Protein AF-A0A9P8Q2W7-F1 (afdb_monomer_lite)

Organism: Wickerhamomyces pijperi (NCBI:txid599730)

Sequence (87 aa):
NMGHGERISGVDELGVADDFIDSKQRPVVAVNLKEYTIFPVYQTPSSFKLSSPSQELSFQAISDPEKNDWLYQLNFAKKHWFWSKSA

Radius of gyration: 15.99 Å; chains: 1; bounding box: 38×39×32 Å

Structure (mmCIF, N/CA/C/O backbone):
data_AF-A0A9P8Q2W7-F1
#
_entry.id   AF-A0A9P8Q2W7-F1
#
loop_
_atom_site.group_PDB
_atom_site.id
_atom_site.type_symbol
_atom_site.label_atom_id
_atom_site.label_alt_id
_atom_site.label_comp_id
_atom_site.label_asym_id
_atom_site.label_entity_id
_atom_site.label_seq_id
_atom_site.pdbx_PDB_ins_code
_atom_site.Cartn_x
_atom_site.Cartn_y
_atom_site.Cartn_z
_atom_site.occupancy
_atom_site.B_iso_or_equiv
_atom_site.auth_seq_id
_atom_site.auth_comp_id
_atom_site.auth_asym_id
_atom_site.auth_atom_id
_atom_site.pdbx_PDB_model_num
ATOM 1 N N . ASN A 1 1 ? 9.176 -31.199 20.075 1.00 42.59 1 ASN A N 1
ATOM 2 C CA . ASN A 1 1 ? 10.189 -30.236 19.605 1.00 42.59 1 ASN A CA 1
ATOM 3 C C . ASN A 1 1 ? 10.188 -30.295 18.081 1.00 42.59 1 ASN A C 1
ATOM 5 O O . ASN A 1 1 ? 10.818 -31.183 17.528 1.00 42.59 1 ASN A O 1
ATOM 9 N N . MET A 1 2 ? 9.363 -29.489 17.410 1.00 43.69 2 MET A N 1
ATOM 10 C CA . MET A 1 2 ? 9.279 -29.463 15.942 1.00 43.69 2 MET A CA 1
ATOM 11 C C . MET A 1 2 ? 9.299 -28.004 15.507 1.00 43.69 2 MET A C 1
ATOM 13 O O . MET A 1 2 ? 8.366 -27.257 15.792 1.00 43.69 2 MET A O 1
ATOM 17 N N . GLY A 1 3 ? 10.409 -27.598 14.893 1.00 45.97 3 GLY A N 1
ATOM 18 C CA . GLY A 1 3 ? 10.528 -26.300 14.253 1.00 45.97 3 GLY A CA 1
ATOM 19 C C . GLY A 1 3 ? 9.628 -26.280 13.027 1.00 45.97 3 GLY A C 1
ATOM 20 O O . GLY A 1 3 ? 9.807 -27.084 12.114 1.00 45.97 3 GLY A O 1
ATOM 21 N N . HIS A 1 4 ? 8.653 -25.376 13.019 1.00 48.78 4 HIS A N 1
ATOM 22 C CA . HIS A 1 4 ? 7.965 -24.982 11.799 1.00 48.78 4 HIS A CA 1
ATOM 23 C C . HIS A 1 4 ? 8.980 -24.220 10.943 1.00 48.78 4 HIS A C 1
ATOM 25 O O . HIS A 1 4 ? 9.160 -23.018 11.105 1.00 48.78 4 HIS A O 1
ATOM 31 N N . GLY A 1 5 ? 9.723 -24.952 10.113 1.00 53.44 5 GLY A N 1
ATOM 32 C CA . GLY A 1 5 ? 10.582 -24.358 9.100 1.00 53.44 5 GLY A CA 1
ATOM 33 C C . GLY A 1 5 ? 9.706 -23.746 8.019 1.00 53.44 5 GLY A C 1
ATOM 34 O O . GLY A 1 5 ? 8.869 -24.436 7.437 1.00 53.44 5 GLY A O 1
ATOM 35 N N . GLU A 1 6 ? 9.880 -22.454 7.779 1.00 55.97 6 GLU A N 1
ATOM 36 C CA . GLU A 1 6 ? 9.296 -21.759 6.638 1.00 55.97 6 GLU A CA 1
ATOM 37 C C . GLU A 1 6 ? 9.729 -22.501 5.359 1.00 55.97 6 GLU A C 1
ATOM 39 O O . GLU A 1 6 ? 10.922 -22.649 5.086 1.00 55.97 6 GLU A O 1
ATOM 44 N N . ARG A 1 7 ? 8.768 -23.056 4.607 1.00 73.31 7 ARG A N 1
ATOM 45 C CA . ARG A 1 7 ? 9.044 -23.750 3.343 1.00 73.31 7 ARG A CA 1
ATOM 46 C C . ARG A 1 7 ? 9.081 -22.718 2.220 1.00 73.31 7 ARG A C 1
ATOM 48 O O . ARG A 1 7 ? 8.102 -22.012 2.000 1.00 73.31 7 ARG A O 1
ATOM 55 N N . ILE A 1 8 ? 10.194 -22.668 1.495 1.00 70.38 8 ILE A N 1
ATOM 56 C CA . ILE A 1 8 ? 10.323 -21.877 0.269 1.00 70.38 8 ILE A CA 1
ATOM 57 C C . ILE A 1 8 ? 9.706 -22.695 -0.868 1.00 70.38 8 ILE A C 1
ATOM 59 O O . ILE A 1 8 ? 10.243 -23.745 -1.224 1.00 70.38 8 ILE A O 1
ATOM 63 N N . SER A 1 9 ? 8.580 -22.234 -1.408 1.00 66.50 9 SER A N 1
ATOM 64 C CA . SER A 1 9 ? 7.956 -22.823 -2.597 1.00 66.50 9 SER A CA 1
ATOM 65 C C . SER A 1 9 ? 8.470 -22.131 -3.858 1.00 66.50 9 SER A C 1
ATOM 67 O O . SER A 1 9 ? 8.587 -20.904 -3.897 1.00 66.50 9 SER A O 1
ATOM 69 N N . GLY A 1 10 ? 8.792 -22.917 -4.886 1.00 71.56 10 GLY A N 1
ATOM 70 C CA . GLY A 1 10 ? 9.147 -22.397 -6.209 1.00 71.56 10 GLY A CA 1
ATOM 71 C C . GLY A 1 10 ? 7.926 -21.847 -6.951 1.00 71.56 10 GLY A C 1
ATOM 72 O O . GLY A 1 10 ? 6.794 -22.196 -6.628 1.00 71.56 10 GLY A O 1
ATOM 73 N N . VAL A 1 11 ? 8.148 -21.011 -7.969 1.00 64.69 11 VAL A N 1
ATOM 74 C CA . VAL A 1 11 ? 7.063 -20.430 -8.787 1.00 64.69 11 VAL A CA 1
ATOM 75 C C . VAL A 1 11 ? 6.225 -21.521 -9.466 1.00 64.69 11 VAL A C 1
ATOM 77 O O . VAL A 1 11 ? 5.011 -21.383 -9.539 1.00 64.69 11 VAL A O 1
ATOM 80 N N . ASP A 1 12 ? 6.843 -22.639 -9.855 1.00 72.88 12 ASP A N 1
ATOM 81 C CA . ASP A 1 12 ? 6.153 -23.797 -10.445 1.00 72.88 12 ASP A CA 1
ATOM 82 C C . ASP A 1 12 ? 5.299 -24.592 -9.437 1.00 72.88 12 ASP A C 1
ATOM 84 O O . ASP A 1 12 ? 4.483 -25.422 -9.830 1.00 72.88 12 ASP A O 1
ATOM 88 N N . GLU A 1 13 ? 5.486 -24.363 -8.131 1.00 71.50 13 GLU A N 1
ATOM 89 C CA . GLU A 1 13 ? 4.664 -24.962 -7.070 1.00 71.50 13 GLU A CA 1
ATOM 90 C C . GLU A 1 13 ? 3.455 -24.084 -6.706 1.00 71.50 13 GLU A C 1
ATOM 92 O O . GLU A 1 13 ? 2.568 -24.526 -5.970 1.00 71.50 13 GLU A O 1
ATOM 97 N N . LEU A 1 14 ? 3.410 -22.840 -7.195 1.00 64.62 14 LEU A N 1
ATOM 98 C CA . LEU A 1 14 ? 2.259 -21.961 -7.034 1.00 64.62 14 LEU A CA 1
ATOM 99 C C . LEU A 1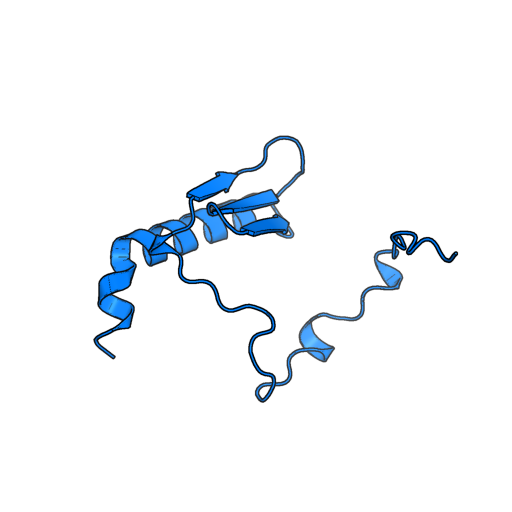 14 ? 1.240 -22.320 -8.119 1.00 64.62 14 LEU A C 1
ATOM 101 O O . LEU A 1 14 ? 1.498 -22.155 -9.308 1.00 64.62 14 LEU A O 1
ATOM 105 N N . GLY A 1 15 ? 0.080 -22.842 -7.715 1.00 68.50 15 GLY A N 1
ATOM 106 C CA . GLY A 1 15 ? -1.011 -23.091 -8.657 1.00 68.50 15 GLY A CA 1
ATOM 107 C C . GLY A 1 15 ? -1.503 -21.793 -9.311 1.00 68.50 15 GLY A C 1
ATOM 108 O O . GLY A 1 15 ? -1.242 -20.692 -8.819 1.00 68.50 15 GLY A O 1
ATOM 109 N N . VAL A 1 16 ? -2.227 -21.916 -10.424 1.00 72.00 16 VAL A N 1
ATOM 110 C CA . VAL A 1 16 ? -2.798 -20.759 -11.124 1.00 72.00 16 VAL A CA 1
ATOM 111 C C . VAL A 1 16 ? -3.795 -20.070 -10.194 1.00 72.00 16 VAL A C 1
ATOM 113 O O . VAL A 1 16 ? -4.697 -20.715 -9.671 1.00 72.00 16 VAL A O 1
ATOM 116 N N . ALA A 1 17 ? -3.628 -18.765 -9.964 1.00 65.31 17 ALA A N 1
ATOM 117 C CA . ALA A 1 17 ? -4.433 -18.017 -8.993 1.00 65.31 17 ALA A CA 1
ATOM 118 C C . ALA A 1 17 ? -5.947 -18.144 -9.245 1.00 65.31 17 ALA A C 1
ATOM 120 O O . ALA A 1 17 ? -6.717 -18.254 -8.291 1.00 65.31 17 ALA A O 1
ATOM 121 N N . ASP A 1 18 ? -6.349 -18.201 -10.517 1.00 69.00 18 ASP A N 1
ATOM 122 C CA . ASP A 1 18 ? -7.745 -18.341 -10.943 1.00 69.00 18 ASP A CA 1
ATOM 123 C C . ASP A 1 18 ? -8.386 -19.659 -10.481 1.00 69.00 18 ASP A C 1
ATOM 125 O O . ASP A 1 18 ? -9.586 -19.687 -10.205 1.00 69.00 18 ASP A O 1
ATOM 129 N N . ASP A 1 19 ? -7.597 -20.724 -10.298 1.00 69.69 19 ASP A N 1
ATOM 130 C CA . ASP A 1 19 ? -8.092 -22.025 -9.825 1.00 69.69 19 ASP A CA 1
ATOM 131 C C . ASP A 1 19 ? -8.534 -21.983 -8.351 1.00 69.69 19 ASP A C 1
ATOM 133 O O . ASP A 1 19 ? -9.244 -22.875 -7.880 1.00 69.69 19 ASP A O 1
ATOM 137 N N . PHE A 1 20 ? -8.139 -20.943 -7.610 1.00 63.66 20 PHE A N 1
ATOM 138 C CA . PHE A 1 20 ? -8.460 -20.770 -6.193 1.00 63.66 20 PHE A CA 1
ATOM 139 C C . PHE A 1 20 ? -9.563 -19.736 -5.937 1.00 63.66 20 PHE A C 1
ATOM 141 O O . PHE A 1 20 ? -9.940 -19.530 -4.781 1.00 63.66 20 PHE A O 1
ATOM 148 N N . ILE A 1 21 ? -10.114 -19.096 -6.975 1.00 66.44 21 ILE A N 1
ATOM 149 C CA . ILE A 1 21 ? -11.185 -18.104 -6.817 1.00 66.44 21 ILE A CA 1
ATOM 150 C C . ILE A 1 21 ? -12.540 -18.823 -6.718 1.00 66.44 21 ILE A C 1
ATOM 152 O O . ILE A 1 21 ? -13.312 -18.898 -7.673 1.00 66.44 21 ILE A O 1
ATOM 156 N N . ASP A 1 22 ? -12.871 -19.342 -5.533 1.00 67.44 22 ASP A N 1
ATOM 157 C CA . ASP A 1 22 ? -14.247 -19.744 -5.222 1.00 67.44 22 ASP A CA 1
ATOM 158 C C . ASP A 1 22 ? -15.051 -18.515 -4.774 1.00 67.44 22 ASP A C 1
ATOM 160 O O . ASP A 1 22 ? -14.838 -17.957 -3.699 1.00 67.44 22 ASP A O 1
ATOM 164 N N . SER A 1 23 ? -16.034 -18.116 -5.583 1.00 63.78 23 SER A N 1
ATOM 165 C CA . SER A 1 23 ? -16.972 -17.021 -5.279 1.00 63.78 23 SER A CA 1
ATOM 166 C C . SER A 1 23 ? -17.729 -17.157 -3.942 1.00 63.78 23 SER A C 1
ATOM 168 O O . SER A 1 23 ? -18.307 -16.179 -3.468 1.00 63.78 23 SER A O 1
ATOM 170 N N . LYS A 1 24 ? -17.746 -18.347 -3.321 1.00 70.81 24 LYS A N 1
ATOM 171 C CA . LYS A 1 24 ? -18.357 -18.600 -2.006 1.00 70.81 24 LYS A CA 1
ATOM 172 C C . LYS A 1 24 ? -17.359 -18.584 -0.848 1.00 70.81 24 LYS A C 1
ATOM 174 O O . LYS A 1 24 ? -17.783 -18.702 0.307 1.00 70.81 24 LYS A O 1
ATOM 179 N N . GLN A 1 25 ? -16.059 -18.454 -1.111 1.00 70.75 25 GLN A N 1
ATOM 180 C CA .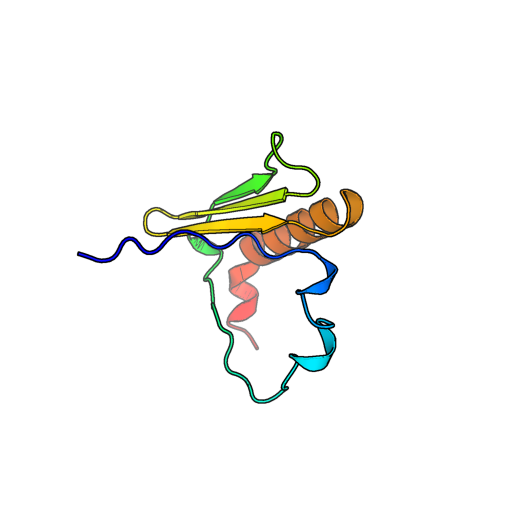 GLN A 1 25 ? -15.069 -18.402 -0.044 1.00 70.75 25 GLN A CA 1
ATOM 181 C C . GLN A 1 25 ? -15.168 -17.096 0.737 1.00 70.75 25 GLN A C 1
ATOM 183 O O . GLN A 1 25 ? -15.275 -15.996 0.193 1.00 70.75 25 GLN A O 1
ATOM 188 N N . ARG A 1 26 ? -15.125 -17.231 2.064 1.00 72.62 26 ARG A N 1
ATOM 189 C CA . ARG A 1 26 ? -15.019 -16.076 2.953 1.00 72.62 26 ARG A CA 1
ATOM 190 C C . ARG A 1 26 ? -13.659 -15.410 2.732 1.00 72.62 26 ARG A C 1
ATOM 192 O O . ARG A 1 26 ? -12.673 -16.134 2.593 1.00 72.62 26 ARG A O 1
ATOM 199 N N . PRO A 1 27 ? -13.583 -14.067 2.768 1.00 78.00 27 PRO A N 1
ATOM 200 C CA . PRO A 1 27 ? -12.307 -13.372 2.735 1.00 78.00 27 PRO A CA 1
ATOM 201 C C . PRO A 1 27 ? -11.371 -13.941 3.798 1.00 78.00 27 PRO A C 1
ATOM 203 O O . PRO A 1 27 ? -11.734 -14.011 4.973 1.00 78.00 27 PRO A O 1
ATOM 206 N N . VAL A 1 28 ? -10.171 -14.339 3.376 1.00 80.12 28 VAL A N 1
ATOM 207 C CA . VAL A 1 28 ? -9.142 -14.875 4.279 1.00 80.12 28 VAL A CA 1
ATOM 208 C C . VAL A 1 28 ? -8.750 -13.820 5.314 1.00 80.12 28 VAL A C 1
ATOM 210 O O . VAL A 1 28 ? -8.535 -14.133 6.481 1.00 80.12 28 VAL A O 1
ATOM 213 N N . VA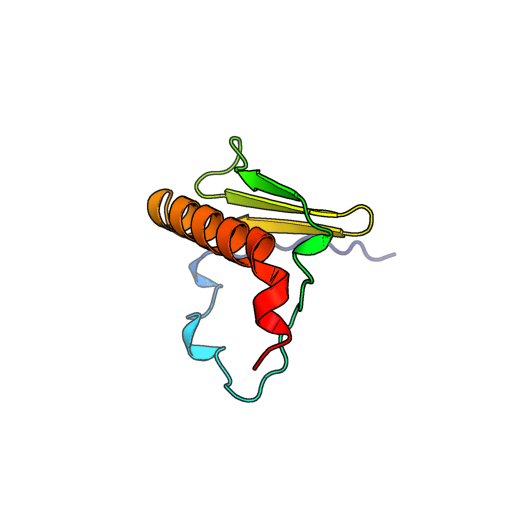L A 1 29 ? -8.715 -12.552 4.895 1.00 81.38 29 VAL A N 1
ATOM 214 C CA . VAL A 1 29 ? -8.459 -11.402 5.759 1.00 81.38 29 VAL A CA 1
ATOM 215 C C . VAL A 1 29 ? -9.370 -10.252 5.337 1.00 81.38 29 VAL A C 1
ATOM 217 O O . VAL A 1 29 ? -9.435 -9.903 4.161 1.00 81.38 29 VAL A O 1
ATOM 220 N N . ALA A 1 30 ? -10.052 -9.641 6.305 1.00 85.06 30 ALA A N 1
ATOM 221 C CA . ALA A 1 30 ? -10.774 -8.388 6.124 1.00 85.06 30 ALA A CA 1
ATOM 222 C C . ALA A 1 30 ? -10.128 -7.314 7.007 1.00 85.06 30 ALA A C 1
ATOM 224 O O . ALA A 1 30 ? -10.013 -7.494 8.219 1.00 85.06 30 ALA A O 1
ATOM 225 N N . VAL A 1 31 ? -9.703 -6.201 6.405 1.00 85.88 31 VAL A N 1
ATOM 226 C CA . VAL A 1 31 ? -9.021 -5.106 7.110 1.00 85.88 31 VAL A CA 1
ATOM 227 C C . VAL A 1 31 ? -9.823 -3.814 7.069 1.00 85.88 31 VAL A C 1
ATOM 229 O O . VAL A 1 31 ? -10.278 -3.371 6.017 1.00 85.88 31 VAL A O 1
ATOM 232 N N . ASN A 1 32 ? -9.944 -3.158 8.224 1.00 88.25 32 ASN A N 1
ATOM 233 C CA . ASN A 1 32 ? -10.456 -1.796 8.305 1.00 88.25 32 ASN A CA 1
ATOM 234 C C . ASN A 1 32 ? -9.308 -0.798 8.112 1.00 88.25 32 ASN A C 1
ATOM 236 O O . ASN A 1 32 ? -8.573 -0.496 9.051 1.00 88.25 32 ASN A O 1
ATOM 240 N N . LEU A 1 33 ? -9.184 -0.243 6.904 1.00 90.44 33 LEU A N 1
ATOM 241 C CA . LEU A 1 33 ? -8.080 0.647 6.522 1.00 90.44 33 LEU A CA 1
ATOM 242 C C . LEU A 1 33 ? -7.953 1.923 7.374 1.00 90.44 33 LEU A C 1
ATOM 244 O O . LEU A 1 33 ? -6.905 2.569 7.339 1.00 90.44 33 LEU A O 1
ATOM 248 N N . LYS A 1 34 ? -8.977 2.297 8.157 1.00 88.81 34 LYS A N 1
ATOM 249 C CA . LYS A 1 34 ? -8.936 3.476 9.038 1.00 88.81 34 LYS A CA 1
ATOM 250 C C . LYS A 1 34 ? -7.764 3.427 10.026 1.00 88.81 34 LYS A C 1
ATOM 252 O O . LYS A 1 34 ? -7.172 4.464 10.312 1.00 88.81 34 LYS A O 1
ATOM 257 N N . GLU A 1 35 ? -7.425 2.238 10.515 1.00 88.50 35 GLU A N 1
ATOM 258 C CA . GLU A 1 35 ? -6.412 2.024 11.560 1.00 88.50 35 GLU A CA 1
ATOM 259 C C . GLU A 1 35 ? -5.027 1.669 11.001 1.00 88.50 35 GLU A C 1
ATOM 261 O O . GLU A 1 35 ? -4.072 1.514 11.758 1.00 88.50 35 GLU A O 1
ATOM 266 N N . TYR A 1 36 ? -4.902 1.564 9.675 1.00 93.69 36 TYR A N 1
ATOM 267 C CA . TYR A 1 36 ? -3.679 1.121 9.012 1.00 93.69 36 TYR A CA 1
ATOM 268 C C . TYR A 1 36 ? -2.930 2.268 8.352 1.00 93.69 36 TYR A C 1
ATOM 270 O O . TYR A 1 36 ? -3.507 3.071 7.622 1.00 93.69 36 TYR A O 1
ATOM 278 N N . THR A 1 37 ? -1.617 2.311 8.524 1.00 94.69 37 THR A N 1
ATOM 279 C CA . THR A 1 37 ? -0.698 3.109 7.709 1.00 94.69 37 THR A CA 1
ATOM 280 C C . THR A 1 37 ? -0.280 2.295 6.490 1.00 94.69 37 THR A C 1
ATOM 282 O O . THR A 1 37 ? 0.123 1.144 6.631 1.00 94.69 37 THR A O 1
ATOM 285 N N . ILE A 1 38 ? -0.390 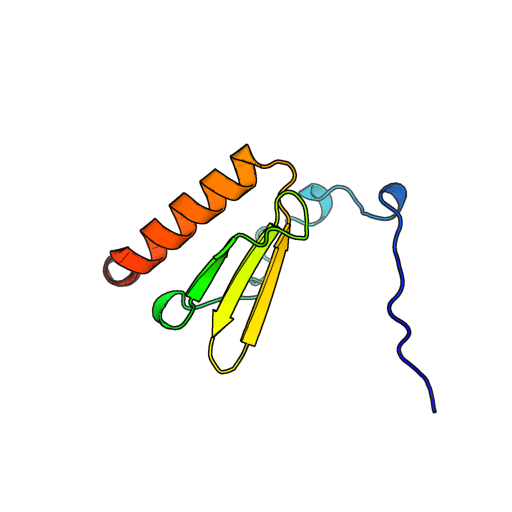2.885 5.298 1.00 96.12 38 ILE A N 1
ATOM 286 C CA . ILE A 1 38 ? -0.070 2.240 4.018 1.00 96.12 38 ILE A CA 1
ATOM 287 C C . ILE A 1 38 ? 1.209 2.877 3.483 1.00 96.12 38 ILE A C 1
ATOM 289 O O . ILE A 1 38 ? 1.265 4.103 3.369 1.00 96.12 38 ILE A O 1
ATOM 293 N N . PHE A 1 39 ? 2.221 2.077 3.154 1.00 94.25 39 PHE A N 1
ATOM 294 C CA . PHE A 1 39 ? 3.487 2.601 2.639 1.00 94.25 39 PHE A CA 1
ATOM 295 C C . PHE A 1 39 ? 4.182 1.639 1.666 1.00 94.25 39 PHE A C 1
ATOM 297 O O . PHE A 1 39 ? 4.087 0.419 1.827 1.00 94.25 39 PHE A O 1
ATOM 304 N N . PRO A 1 40 ? 4.892 2.169 0.653 1.00 95.12 40 PRO A N 1
ATOM 305 C CA . PRO A 1 40 ? 5.742 1.359 -0.211 1.00 95.12 40 PRO A CA 1
ATOM 306 C C . PRO A 1 40 ? 6.937 0.795 0.567 1.00 95.12 40 PRO A C 1
ATOM 308 O O . PRO A 1 40 ? 7.476 1.446 1.464 1.00 95.12 40 PRO A O 1
ATOM 311 N N . VAL A 1 41 ? 7.386 -0.398 0.180 1.00 93.00 41 VAL A N 1
ATOM 312 C CA . VAL A 1 41 ? 8.638 -0.992 0.659 1.00 93.00 41 VAL A CA 1
ATOM 313 C C . VAL A 1 41 ? 9.678 -0.866 -0.446 1.00 93.00 41 VAL A C 1
ATOM 315 O O . VAL A 1 41 ? 9.447 -1.298 -1.568 1.00 93.00 41 VAL A O 1
ATOM 318 N N . TYR A 1 42 ? 10.830 -0.274 -0.132 1.00 84.62 42 TYR A N 1
ATOM 319 C CA . TYR A 1 42 ? 11.876 0.001 -1.127 1.00 84.62 42 TYR A CA 1
ATOM 320 C C . TYR A 1 42 ? 12.922 -1.111 -1.255 1.00 84.62 42 TYR A C 1
ATOM 322 O O . TYR A 1 42 ? 13.653 -1.151 -2.237 1.00 84.62 42 TYR A O 1
ATOM 330 N N . GLN A 1 43 ? 13.010 -2.006 -0.268 1.00 87.94 43 GLN A N 1
ATOM 331 C CA . GLN A 1 43 ? 13.976 -3.112 -0.275 1.00 87.94 43 GLN A CA 1
ATOM 332 C C . GLN A 1 43 ? 13.485 -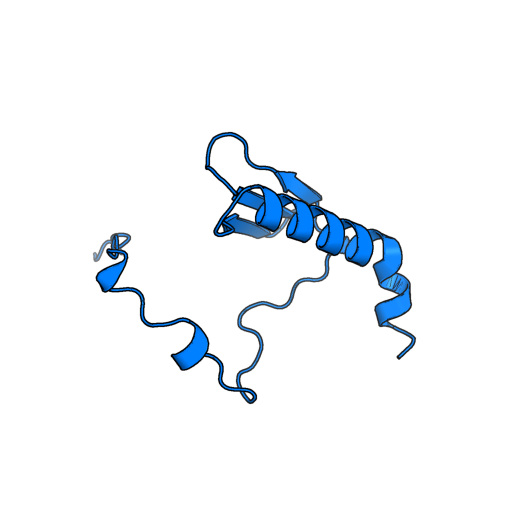4.325 -1.076 1.00 87.94 43 GLN A C 1
ATOM 334 O O . GLN A 1 43 ? 14.298 -5.146 -1.491 1.00 87.94 43 GLN A O 1
ATOM 339 N N . THR A 1 44 ? 12.173 -4.433 -1.306 1.00 89.06 44 THR A N 1
ATOM 340 C CA . THR A 1 44 ? 11.554 -5.543 -2.035 1.00 89.06 44 THR A CA 1
ATOM 341 C C . THR A 1 44 ? 10.828 -4.995 -3.267 1.00 89.06 44 THR A C 1
ATOM 343 O O . THR A 1 44 ? 10.003 -4.088 -3.117 1.00 89.06 44 THR A O 1
ATOM 346 N N . PRO A 1 45 ? 11.127 -5.494 -4.483 1.00 93.12 45 PRO A N 1
ATOM 347 C CA . PRO A 1 45 ? 10.503 -5.009 -5.712 1.00 93.12 45 PRO A CA 1
ATOM 348 C C . PRO A 1 45 ? 8.983 -5.142 -5.676 1.00 93.12 45 PRO A C 1
ATOM 350 O O . PRO A 1 45 ? 8.466 -6.164 -5.223 1.00 93.12 45 PRO A O 1
ATOM 353 N N . SER A 1 46 ? 8.276 -4.136 -6.193 1.00 95.06 46 SER A N 1
ATOM 354 C CA . SER A 1 46 ? 6.812 -4.151 -6.310 1.00 95.06 46 SER A CA 1
ATOM 355 C C . SER A 1 46 ? 6.058 -4.367 -4.983 1.00 95.06 46 SER A C 1
ATOM 357 O O . SER A 1 46 ? 4.901 -4.783 -4.996 1.00 95.06 46 SER A O 1
ATOM 359 N N . SER A 1 47 ? 6.671 -4.078 -3.827 1.00 96.94 47 SER A N 1
ATOM 360 C CA . SER A 1 47 ? 6.079 -4.372 -2.514 1.00 96.94 47 SER A CA 1
ATOM 361 C C . SER A 1 47 ? 5.559 -3.153 -1.756 1.00 96.94 47 SER A C 1
ATOM 363 O O . SER A 1 47 ? 6.064 -2.033 -1.869 1.00 96.94 47 SER A O 1
ATOM 365 N N . PHE A 1 48 ? 4.556 -3.392 -0.917 1.00 97.19 48 PHE A N 1
ATOM 366 C CA . PHE A 1 48 ? 3.985 -2.413 0.003 1.00 97.19 48 PHE A CA 1
ATOM 367 C C . PHE A 1 48 ? 3.507 -3.084 1.295 1.00 97.19 48 PHE A C 1
ATOM 369 O O . PHE A 1 48 ? 3.351 -4.304 1.363 1.00 97.19 48 PHE A O 1
ATOM 376 N N . LYS A 1 49 ? 3.294 -2.279 2.339 1.00 96.31 49 LYS A N 1
ATOM 377 C CA . LYS A 1 49 ? 2.859 -2.741 3.659 1.00 96.31 49 LYS A CA 1
ATOM 378 C C . LYS A 1 49 ? 1.666 -1.963 4.182 1.00 96.31 49 LYS A C 1
ATOM 380 O O . LYS A 1 49 ? 1.510 -0.769 3.915 1.00 96.31 49 LYS A O 1
ATOM 385 N N . LEU A 1 50 ? 0.862 -2.664 4.973 1.00 96.25 50 LEU A N 1
ATOM 386 C CA . LEU A 1 50 ? -0.195 -2.124 5.813 1.00 96.25 50 LEU A CA 1
ATOM 387 C C . LEU A 1 50 ? 0.214 -2.391 7.264 1.00 96.25 50 LEU A C 1
ATOM 389 O O . LEU A 1 50 ? 0.332 -3.545 7.663 1.00 96.25 50 LEU A O 1
ATOM 393 N N . SER A 1 51 ? 0.417 -1.338 8.053 1.00 95.44 51 SER A N 1
ATOM 394 C CA . SER A 1 51 ? 0.804 -1.449 9.465 1.00 95.44 51 SER A CA 1
ATOM 395 C C . SER A 1 51 ? -0.231 -0.797 10.377 1.00 95.44 51 SER A C 1
ATOM 397 O O . SER A 1 51 ? -0.583 0.368 10.189 1.00 95.44 51 SER A O 1
ATOM 399 N N . SER A 1 52 ? -0.712 -1.547 11.361 1.00 93.38 52 SER A N 1
ATOM 400 C CA . SER A 1 52 ? -1.493 -1.070 12.501 1.00 93.38 52 SER A CA 1
ATOM 401 C C . SER A 1 52 ? -0.764 -1.447 13.802 1.00 93.38 52 SER A C 1
ATOM 403 O O . SER A 1 52 ? 0.187 -2.231 13.768 1.00 93.38 52 SER A O 1
ATOM 405 N N . PRO A 1 53 ? -1.186 -0.940 14.974 1.00 92.12 53 PRO A N 1
ATOM 406 C CA . PRO A 1 53 ? -0.572 -1.324 16.247 1.00 92.12 53 PRO A CA 1
ATOM 407 C C . PRO A 1 53 ? -0.641 -2.827 16.565 1.00 92.12 53 PRO A C 1
ATOM 409 O O . PRO A 1 53 ? 0.149 -3.311 17.370 1.00 92.12 53 PRO A O 1
ATOM 412 N N . SER A 1 54 ? -1.594 -3.556 15.978 1.00 90.38 54 SER A N 1
ATOM 413 C CA . SER A 1 54 ? -1.843 -4.973 16.263 1.00 90.38 54 SER A CA 1
ATOM 414 C C . SER A 1 54 ? -1.411 -5.914 15.141 1.00 90.38 54 SER A C 1
ATOM 416 O O . SER A 1 54 ? -1.293 -7.115 15.381 1.00 90.38 54 SER A O 1
ATOM 418 N N . GLN A 1 55 ? -1.198 -5.407 13.924 1.00 91.69 55 GLN A N 1
ATOM 419 C CA . GLN A 1 55 ? -0.962 -6.248 12.757 1.00 91.69 55 GLN A CA 1
ATOM 420 C C . GLN A 1 55 ? -0.122 -5.534 11.696 1.00 91.69 55 GLN A C 1
ATOM 422 O O . GLN A 1 55 ? -0.360 -4.377 11.350 1.00 91.69 55 GLN A O 1
ATOM 427 N N . GLU A 1 56 ? 0.821 -6.274 11.117 1.00 93.25 56 GLU A N 1
ATOM 428 C CA . GLU A 1 56 ? 1.552 -5.876 9.918 1.00 93.25 56 GLU A CA 1
ATOM 429 C C . GLU A 1 56 ? 1.254 -6.867 8.792 1.00 93.25 56 GLU A C 1
ATOM 431 O O . GLU A 1 56 ? 1.353 -8.080 8.974 1.00 93.25 56 GLU A O 1
ATOM 436 N N . LEU A 1 57 ? 0.877 -6.346 7.626 1.00 93.81 57 LEU A N 1
ATOM 437 C CA . LEU A 1 57 ? 0.624 -7.122 6.417 1.00 93.81 57 LEU A CA 1
ATOM 438 C C . LEU A 1 57 ? 1.561 -6.645 5.311 1.00 93.81 57 LEU A C 1
ATOM 440 O O . LEU A 1 57 ? 1.668 -5.442 5.061 1.00 93.81 57 LEU A O 1
ATOM 444 N N . SER A 1 58 ? 2.218 -7.590 4.646 1.00 94.12 58 SER A N 1
ATOM 445 C CA . SER A 1 58 ? 3.122 -7.328 3.525 1.00 94.12 58 SER A CA 1
ATOM 446 C C . SER A 1 58 ? 2.538 -7.901 2.244 1.00 94.12 58 SER A C 1
ATOM 448 O O . SER A 1 58 ? 2.072 -9.038 2.232 1.00 94.12 58 SER A O 1
ATOM 450 N N . PHE A 1 59 ? 2.588 -7.116 1.174 1.00 94.81 59 PHE A N 1
ATOM 451 C CA . PHE A 1 59 ? 2.074 -7.485 -0.138 1.00 94.81 59 PHE A CA 1
ATOM 452 C C . PHE A 1 59 ? 3.135 -7.224 -1.203 1.00 94.81 59 PHE A C 1
ATOM 454 O O . PHE A 1 59 ? 3.954 -6.308 -1.078 1.00 94.81 59 PHE A O 1
ATOM 461 N N . GLN A 1 60 ? 3.099 -8.021 -2.264 1.00 95.38 60 GLN A N 1
ATOM 462 C CA . GLN A 1 60 ? 3.937 -7.855 -3.441 1.00 95.38 60 GLN A CA 1
ATOM 463 C C . GLN A 1 60 ? 3.062 -7.976 -4.686 1.00 95.38 60 GLN A C 1
ATOM 465 O O . GLN A 1 60 ? 2.366 -8.971 -4.858 1.00 95.38 60 GLN A O 1
ATOM 470 N N . ALA A 1 61 ? 3.080 -6.940 -5.519 1.00 94.56 61 ALA A N 1
ATOM 471 C CA . ALA A 1 61 ? 2.426 -6.928 -6.820 1.00 94.56 61 ALA A CA 1
ATOM 472 C C . ALA A 1 61 ? 3.346 -7.538 -7.890 1.00 94.56 61 ALA A C 1
ATOM 474 O O . ALA A 1 61 ? 4.553 -7.682 -7.673 1.00 94.56 61 ALA A O 1
ATOM 475 N N . ILE A 1 62 ? 2.809 -7.840 -9.073 1.00 94.56 62 ILE A N 1
ATOM 476 C CA . ILE A 1 62 ? 3.596 -8.438 -10.163 1.00 94.56 62 ILE A CA 1
ATOM 477 C C . ILE A 1 62 ? 4.500 -7.401 -10.849 1.00 94.56 62 ILE A C 1
ATOM 479 O O . ILE A 1 62 ? 5.441 -7.758 -11.554 1.00 94.56 62 ILE A O 1
ATOM 483 N N . SER A 1 63 ? 4.231 -6.103 -10.647 1.00 95.44 63 SER A N 1
ATOM 484 C CA . SER A 1 63 ? 4.990 -4.995 -11.233 1.00 95.44 63 SER A CA 1
ATOM 485 C C . SER A 1 63 ? 4.897 -3.701 -10.408 1.00 95.44 63 SER A C 1
ATOM 487 O O . SER A 1 63 ? 3.968 -3.507 -9.622 1.00 95.44 63 SER A O 1
ATOM 489 N N . ASP A 1 64 ? 5.844 -2.779 -10.609 1.00 94.56 64 ASP A N 1
ATOM 490 C CA . ASP A 1 64 ? 5.818 -1.459 -9.965 1.00 94.56 64 ASP A CA 1
ATOM 491 C C . ASP A 1 64 ? 4.599 -0.600 -10.351 1.00 94.56 64 ASP A C 1
ATOM 493 O O . ASP A 1 64 ? 4.046 0.052 -9.460 1.00 94.56 64 ASP A O 1
ATOM 497 N N . PRO A 1 65 ? 4.138 -0.579 -11.621 1.00 96.69 65 PRO A N 1
ATOM 498 C CA . PRO A 1 65 ? 2.885 0.080 -11.980 1.00 96.69 65 PRO A CA 1
ATOM 499 C C . PRO A 1 65 ? 1.686 -0.464 -11.201 1.00 96.69 65 PRO A C 1
ATOM 501 O O . PRO A 1 65 ? 0.904 0.320 -10.671 1.00 96.69 65 PRO A O 1
ATOM 504 N N . GLU A 1 66 ? 1.579 -1.787 -11.067 1.00 96.38 66 GLU A N 1
ATOM 505 C CA . GLU A 1 66 ? 0.488 -2.414 -10.317 1.00 96.38 66 GLU A CA 1
ATOM 506 C C . GLU A 1 66 ? 0.585 -2.101 -8.816 1.00 96.38 66 GLU A C 1
ATOM 508 O O . GLU A 1 66 ? -0.407 -1.725 -8.196 1.00 96.38 66 GLU A O 1
ATOM 513 N N . LYS A 1 67 ? 1.791 -2.147 -8.230 1.00 96.31 67 LYS A N 1
ATOM 514 C CA . LYS A 1 67 ? 2.030 -1.678 -6.853 1.00 96.31 67 LYS A CA 1
ATOM 515 C C . LYS A 1 67 ? 1.542 -0.236 -6.669 1.00 96.31 67 LYS A C 1
ATOM 517 O O . LYS A 1 67 ? 0.927 0.083 -5.653 1.00 96.31 67 LYS A O 1
ATOM 522 N N . ASN A 1 68 ? 1.837 0.649 -7.619 1.00 96.00 68 ASN A N 1
ATOM 523 C CA . ASN A 1 68 ? 1.435 2.051 -7.533 1.00 96.00 68 ASN A CA 1
ATOM 524 C C . ASN A 1 68 ? -0.086 2.225 -7.637 1.00 96.00 68 ASN A C 1
ATOM 526 O O . ASN A 1 68 ? -0.635 3.053 -6.908 1.00 96.00 68 ASN A O 1
ATOM 530 N N . ASP A 1 69 ? -0.763 1.435 -8.475 1.00 97.25 69 ASP A N 1
ATOM 531 C CA . ASP A 1 69 ? -2.227 1.420 -8.535 1.00 97.25 69 ASP A CA 1
ATOM 532 C C . ASP A 1 69 ? -2.828 0.924 -7.212 1.00 97.25 69 ASP A C 1
ATOM 534 O O . ASP A 1 69 ? -3.647 1.620 -6.614 1.00 97.25 69 ASP A O 1
ATOM 538 N N . TRP A 1 70 ? -2.322 -0.180 -6.648 1.00 96.44 70 TRP A N 1
ATOM 539 C CA . TRP A 1 70 ? -2.720 -0.647 -5.314 1.00 96.44 70 TRP A CA 1
ATOM 540 C C . TRP A 1 70 ? -2.570 0.438 -4.247 1.00 96.44 70 TRP A C 1
ATOM 542 O O . TRP A 1 70 ? -3.500 0.697 -3.480 1.00 96.44 70 TRP A O 1
ATOM 552 N N . LEU A 1 71 ? -1.421 1.115 -4.203 1.00 96.38 71 LEU A N 1
ATOM 553 C CA . LEU A 1 71 ? -1.186 2.213 -3.266 1.00 96.38 71 LEU A CA 1
ATOM 554 C C . LEU A 1 71 ? -2.180 3.360 -3.474 1.00 96.38 71 LEU A C 1
ATOM 556 O O . LEU A 1 71 ? -2.663 3.921 -2.487 1.00 96.38 71 LEU A O 1
ATOM 560 N N . TYR A 1 72 ? -2.502 3.709 -4.720 1.00 96.06 72 TYR A N 1
ATOM 561 C CA . TYR A 1 72 ? -3.497 4.731 -5.031 1.00 96.06 72 TYR A CA 1
ATOM 562 C C . TYR A 1 72 ? -4.891 4.323 -4.535 1.00 96.06 72 TYR A C 1
ATOM 564 O O . TYR A 1 72 ? -5.494 5.063 -3.752 1.00 96.06 72 TYR A O 1
ATOM 572 N N . GLN A 1 73 ? -5.362 3.129 -4.905 1.00 95.31 73 GLN A N 1
ATOM 573 C CA . GLN A 1 73 ? -6.688 2.621 -4.543 1.00 95.31 73 GLN A CA 1
ATOM 574 C C . GLN A 1 73 ? -6.851 2.480 -3.026 1.00 95.31 73 GLN A C 1
ATOM 576 O O . GLN A 1 73 ? -7.838 2.947 -2.456 1.00 95.31 73 GLN A O 1
ATOM 581 N N . LEU A 1 74 ? -5.859 1.911 -2.336 1.00 94.88 74 LEU A N 1
ATOM 582 C CA . LEU A 1 74 ? -5.898 1.737 -0.882 1.00 94.88 74 LEU A CA 1
ATOM 583 C C . LEU A 1 74 ? -5.921 3.082 -0.148 1.00 94.88 74 LEU A C 1
ATOM 585 O O . LEU A 1 74 ? -6.676 3.256 0.811 1.00 94.88 74 LEU A O 1
ATOM 589 N N . ASN A 1 75 ? -5.136 4.063 -0.601 1.00 93.94 75 ASN A N 1
ATOM 590 C CA . ASN A 1 75 ? -5.158 5.402 -0.013 1.00 93.94 75 ASN A CA 1
ATOM 591 C C . ASN A 1 75 ? -6.469 6.140 -0.306 1.00 93.94 75 ASN A C 1
ATOM 593 O O . ASN A 1 75 ? -6.975 6.852 0.566 1.00 93.94 75 ASN A O 1
ATOM 597 N N . PHE A 1 76 ? -7.032 5.969 -1.504 1.00 93.19 76 PHE A N 1
ATOM 598 C CA . PHE A 1 76 ? -8.340 6.509 -1.849 1.00 93.19 76 PHE A CA 1
ATOM 599 C C . PHE A 1 76 ? -9.430 5.912 -0.951 1.00 93.19 76 PHE A C 1
ATOM 601 O O . PHE A 1 76 ? -10.158 6.664 -0.300 1.00 93.19 76 PHE A O 1
ATOM 608 N N . ALA A 1 77 ? -9.490 4.584 -0.835 1.00 91.25 77 ALA A N 1
ATOM 609 C CA . ALA A 1 77 ? -10.445 3.875 0.010 1.00 91.25 77 ALA A CA 1
ATOM 610 C C . ALA A 1 77 ? -10.300 4.260 1.490 1.00 91.25 77 ALA A C 1
ATOM 612 O O . ALA A 1 77 ? -11.293 4.526 2.163 1.00 91.25 77 ALA A O 1
ATOM 613 N N . LYS A 1 78 ? -9.064 4.380 1.994 1.00 91.25 78 LYS A N 1
ATOM 614 C CA . LYS A 1 78 ? -8.798 4.835 3.365 1.00 91.25 78 LYS A CA 1
ATOM 615 C C . LYS A 1 78 ? -9.328 6.247 3.619 1.00 91.25 78 LYS A C 1
ATOM 617 O O . LYS A 1 78 ? -9.932 6.482 4.661 1.00 91.25 78 LYS A O 1
ATOM 622 N N . LYS A 1 79 ? -9.106 7.199 2.704 1.00 89.94 79 LYS A N 1
ATOM 623 C CA . LYS A 1 79 ? -9.592 8.588 2.852 1.00 89.94 79 LYS A CA 1
ATOM 624 C C . LYS A 1 79 ? -11.115 8.672 2.815 1.00 89.94 79 LYS A C 1
ATOM 626 O O . LYS A 1 79 ? -11.704 9.473 3.534 1.00 89.94 79 LYS A O 1
ATOM 631 N N . HIS A 1 80 ? -11.735 7.812 2.021 1.00 87.00 80 HIS A N 1
ATOM 632 C CA . HIS A 1 80 ? -13.166 7.819 1.755 1.00 87.00 80 HIS A CA 1
ATOM 633 C C . HIS A 1 80 ? -13.930 6.704 2.470 1.00 87.00 80 HIS A C 1
ATOM 635 O O . HIS A 1 80 ? -15.052 6.366 2.098 1.00 87.00 80 HIS A O 1
ATOM 641 N N . TRP A 1 81 ? -13.342 6.151 3.533 1.00 78.69 81 TRP A N 1
ATOM 642 C CA . TRP A 1 81 ? -13.898 5.022 4.278 1.00 78.69 81 TRP A CA 1
ATOM 643 C C . TRP A 1 81 ? -15.339 5.269 4.750 1.00 78.69 81 TRP A C 1
ATOM 645 O O . TRP A 1 81 ? -16.104 4.325 4.916 1.00 78.69 81 TRP A O 1
ATOM 655 N N . PHE A 1 82 ? -15.735 6.527 4.956 1.00 68.31 82 PHE A N 1
ATOM 656 C CA . PHE A 1 82 ? -17.078 6.898 5.392 1.00 68.31 82 PHE A CA 1
ATOM 657 C C . PHE A 1 82 ? -18.167 6.585 4.352 1.00 68.31 82 PHE A C 1
ATOM 659 O O . PHE A 1 82 ? -19.289 6.293 4.755 1.00 68.31 82 PHE A O 1
ATOM 666 N N . TRP A 1 83 ? -17.849 6.547 3.050 1.00 62.88 83 TRP A N 1
ATOM 667 C CA . TRP A 1 83 ? -18.797 6.107 2.016 1.00 62.88 83 TRP A CA 1
ATOM 668 C C . TRP A 1 83 ? -19.062 4.598 2.043 1.00 62.88 83 TRP A C 1
ATOM 670 O O . TRP A 1 83 ? -20.089 4.163 1.535 1.00 62.88 83 TRP A O 1
ATOM 680 N N . SER A 1 84 ? -18.214 3.797 2.703 1.00 59.50 84 SER A N 1
ATOM 681 C CA . SER A 1 84 ? -18.457 2.350 2.858 1.00 59.50 84 SER A CA 1
ATOM 682 C C . SER A 1 84 ? -19.661 2.011 3.748 1.00 59.50 84 SER A C 1
ATOM 684 O O . SER A 1 84 ? -20.112 0.873 3.748 1.00 59.50 84 SER A O 1
ATOM 686 N N . LYS A 1 85 ? -20.183 2.984 4.511 1.00 57.44 85 LYS A N 1
ATOM 687 C CA . LYS A 1 85 ? -21.339 2.814 5.410 1.00 57.44 85 LYS A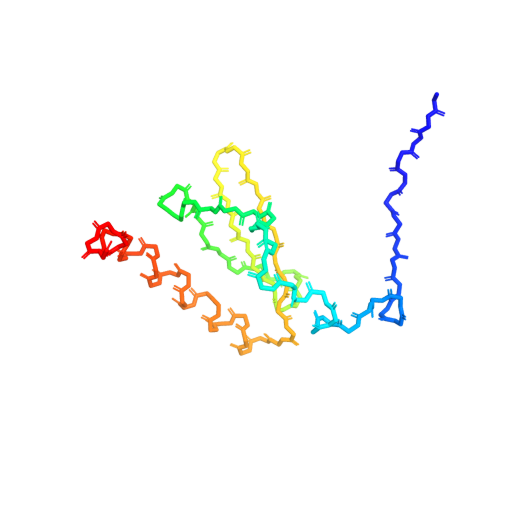 CA 1
ATOM 688 C C . LYS A 1 85 ? -22.665 3.294 4.812 1.00 57.44 85 LYS A C 1
ATOM 690 O O . LYS A 1 85 ? -23.682 3.224 5.495 1.00 57.44 85 LYS A O 1
ATOM 695 N N . SER A 1 86 ? -22.647 3.839 3.597 1.00 52.47 86 SER A N 1
ATOM 696 C CA . SER A 1 86 ? -23.812 4.471 2.959 1.00 52.47 86 SER A CA 1
ATOM 697 C C . SER A 1 86 ? -24.380 3.671 1.781 1.00 52.47 86 SER A C 1
ATOM 699 O O . SER A 1 86 ? -25.146 4.233 1.002 1.00 52.47 86 SER A O 1
ATOM 701 N N . ALA A 1 87 ? -24.018 2.392 1.655 1.00 42.16 87 ALA A N 1
ATOM 702 C CA . ALA A 1 87 ? -24.562 1.451 0.677 1.00 42.16 87 ALA A CA 1
ATOM 703 C C . ALA A 1 87 ? -25.251 0.281 1.386 1.00 42.16 87 ALA A C 1
ATOM 705 O O . ALA A 1 87 ? -24.724 -0.145 2.441 1.00 42.16 87 ALA A O 1
#

Secondary structure (DSSP, 8-state):
----PPP---GGGS--GGGG--TTPPPS----GGG-EEEEESSSTTEEEEE-SS-EEEEE-SSHHHHHHHHHHHHHHHHTGGGGG--

pLDDT: mean 81.37, std 15.78, range [42.16, 97.25]

InterPro domains:
  IPR001849 Pleckstrin homology domain [PS50003] (1-79)
  IPR011993 PH-like domain superfamily [G3DSA:2.30.29.30] (13-86)

Foldseek 3Di:
DDDPDDDDDDPVRDPDPVVPDDVPDDPPDDDDLLQWDKAADPVDFQKIWTDGPVDIDIDHDPHVVVSVVVSVVSVVCNVPVVVVVVD